Protein AF-A0A5K0WHF0-F1 (afdb_monomer_lite)

Organism: NCBI:txid210225

InterPro domains:
  IPR008972 Cupredoxin [G3DSA:2.60.40.420] (1-43)
  IPR008972 Cupredoxin [SSF49503] (1-43)

Sequence (43 aa):
VWFMHCHLEVHTGWEGLKTAWVVLDGQKPDQKLPPPPSAPPKC

Secondary structure (DSSP, 8-state):
-EEEE-SSHHHHTTS--EEEE-PPP-SSGGGSPPPPPSSPPP-

pLDDT: mean 91.53, std 4.56, range [77.5, 96.69]

Foldseek 3Di:
DAKDFDPPVVCVPPVNGIDDDDDDADDDPVRDDDDDDPDDDDD

Structure (mmCIF, N/CA/C/O backbone):
data_AF-A0A5K0WHF0-F1
#
_entry.id   AF-A0A5K0WHF0-F1
#
loop_
_atom_site.group_PDB
_atom_site.id
_atom_site.type_symbol
_atom_site.label_atom_id
_atom_site.label_alt_id
_atom_site.label_comp_id
_atom_site.label_asym_id
_atom_site.label_entity_id
_atom_site.label_seq_id
_atom_site.pdbx_PDB_ins_code
_atom_site.Cartn_x
_atom_site.Cartn_y
_atom_site.Cartn_z
_atom_site.occupancy
_atom_site.B_iso_or_equiv
_atom_site.auth_seq_id
_atom_site.auth_comp_id
_atom_site.auth_asym_id
_atom_site.auth_atom_id
_atom_site.pdbx_PDB_model_num
ATOM 1 N N . VAL A 1 1 ? -4.787 -1.742 0.852 1.00 92.56 1 VAL A N 1
ATOM 2 C CA . VAL A 1 1 ? -3.560 -2.479 0.455 1.00 92.56 1 VAL A CA 1
ATOM 3 C C . VAL A 1 1 ? -2.377 -1.551 0.642 1.00 92.56 1 VAL A C 1
ATOM 5 O O . VAL A 1 1 ? -2.505 -0.387 0.285 1.00 92.56 1 VAL A O 1
ATOM 8 N N . TRP A 1 2 ? -1.273 -2.037 1.205 1.00 94.50 2 TRP A N 1
ATOM 9 C CA . TRP A 1 2 ? -0.036 -1.272 1.385 1.00 94.50 2 TRP A CA 1
ATOM 10 C C . TRP A 1 2 ? 1.042 -1.817 0.462 1.00 94.50 2 TRP A C 1
ATOM 12 O O . TRP A 1 2 ? 1.281 -3.021 0.462 1.00 94.50 2 TRP A O 1
ATOM 22 N N . PHE A 1 3 ? 1.675 -0.948 -0.319 1.00 93.50 3 PHE A N 1
ATOM 23 C CA . PHE A 1 3 ? 2.763 -1.326 -1.212 1.00 93.50 3 PHE A CA 1
ATOM 24 C C . PHE A 1 3 ? 4.103 -1.073 -0.522 1.00 93.50 3 PHE A C 1
ATOM 26 O O . PHE A 1 3 ? 4.370 0.039 -0.074 1.00 93.50 3 PHE A O 1
ATOM 33 N N . MET A 1 4 ? 4.924 -2.112 -0.417 1.00 93.25 4 M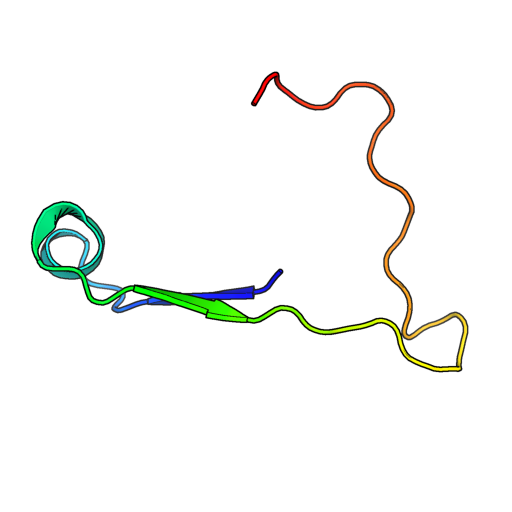ET A N 1
ATOM 34 C CA . MET A 1 4 ? 6.252 -2.063 0.183 1.00 93.25 4 MET A CA 1
ATOM 35 C C . MET A 1 4 ? 7.258 -2.452 -0.891 1.00 93.25 4 MET A C 1
ATOM 37 O O . MET A 1 4 ? 7.199 -3.553 -1.439 1.00 93.25 4 MET A O 1
ATOM 41 N N . HIS A 1 5 ? 8.182 -1.560 -1.213 1.00 93.38 5 HIS A N 1
ATOM 42 C CA . HIS A 1 5 ? 9.148 -1.803 -2.273 1.00 93.38 5 HIS A CA 1
ATOM 43 C C . HIS A 1 5 ? 10.457 -1.069 -2.008 1.00 93.38 5 HIS A C 1
ATOM 45 O O . HIS A 1 5 ? 10.521 -0.138 -1.205 1.00 93.38 5 HIS A O 1
ATOM 51 N N . CYS A 1 6 ? 11.515 -1.489 -2.699 1.00 93.50 6 CYS A N 1
ATOM 52 C CA . CYS A 1 6 ? 12.740 -0.704 -2.750 1.00 93.50 6 CYS A CA 1
ATOM 53 C C . CYS A 1 6 ? 12.453 0.621 -3.471 1.00 93.50 6 CYS A C 1
ATOM 55 O O . CYS A 1 6 ? 11.862 0.611 -4.542 1.00 93.50 6 CYS A O 1
ATOM 57 N N . HIS A 1 7 ? 12.887 1.761 -2.936 1.00 93.38 7 HIS A N 1
ATOM 58 C CA . HIS A 1 7 ? 12.681 3.059 -3.596 1.00 93.38 7 HIS A CA 1
ATOM 59 C C . HIS A 1 7 ? 13.520 3.262 -4.868 1.00 93.38 7 HIS A C 1
ATOM 61 O O . HIS A 1 7 ? 13.372 4.274 -5.547 1.00 93.38 7 HIS A O 1
ATOM 67 N N . LEU A 1 8 ? 14.413 2.326 -5.193 1.00 93.75 8 LEU A N 1
ATOM 68 C CA . LEU A 1 8 ? 15.169 2.373 -6.432 1.00 93.75 8 LEU A CA 1
ATOM 69 C C . LEU A 1 8 ? 14.345 1.729 -7.553 1.00 93.75 8 LEU A C 1
ATOM 71 O O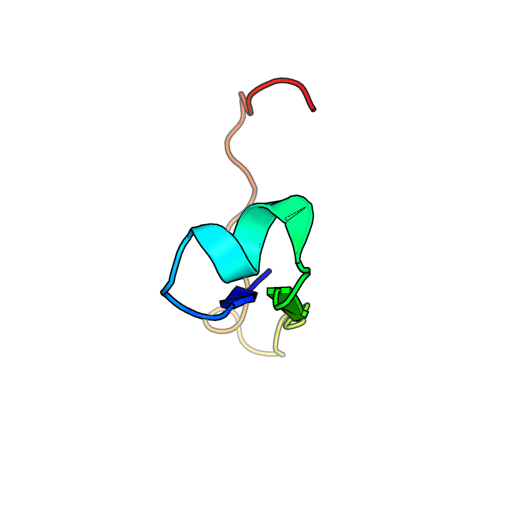 . LEU A 1 8 ? 14.128 0.521 -7.546 1.00 93.75 8 LEU A O 1
ATOM 75 N N . GLU A 1 9 ? 13.908 2.524 -8.527 1.00 86.69 9 GLU A N 1
ATOM 76 C CA . GLU A 1 9 ? 12.955 2.084 -9.561 1.00 86.69 9 GLU A CA 1
ATOM 77 C C . GLU A 1 9 ? 13.437 0.898 -10.414 1.00 86.69 9 GLU A C 1
ATOM 79 O O . GLU A 1 9 ? 12.642 0.058 -10.835 1.00 86.69 9 GLU A O 1
ATOM 84 N N . VAL A 1 10 ? 14.750 0.749 -10.626 1.00 90.44 10 VAL A N 1
ATOM 85 C CA . VAL A 1 10 ? 15.280 -0.438 -11.326 1.00 90.44 10 VAL A CA 1
ATOM 86 C C . VAL A 1 10 ? 14.970 -1.737 -10.567 1.00 90.44 10 VAL A C 1
ATOM 88 O O . VAL A 1 10 ? 14.699 -2.765 -11.186 1.00 90.44 10 VAL A O 1
ATOM 91 N N . HIS A 1 11 ? 14.903 -1.672 -9.235 1.00 90.38 11 HIS A N 1
ATOM 92 C CA . HIS A 1 11 ? 14.575 -2.803 -8.377 1.00 90.38 11 HIS A CA 1
ATOM 93 C C . HIS A 1 11 ? 13.059 -3.052 -8.251 1.00 90.38 11 HIS A C 1
ATOM 95 O O . HIS A 1 11 ? 12.662 -4.172 -7.942 1.00 90.38 11 HIS A O 1
ATOM 101 N N . THR A 1 12 ? 12.189 -2.061 -8.489 1.00 88.81 12 THR A N 1
ATOM 102 C CA . THR A 1 12 ? 10.714 -2.229 -8.429 1.00 88.81 12 THR A CA 1
ATOM 103 C C . THR A 1 12 ? 10.132 -2.808 -9.715 1.00 88.81 12 THR A C 1
ATOM 105 O O . THR A 1 12 ? 9.094 -3.483 -9.689 1.00 88.81 12 THR A O 1
ATOM 108 N N . GLY A 1 13 ? 10.781 -2.528 -10.845 1.00 85.31 13 GLY A N 1
ATOM 109 C CA . GLY A 1 13 ? 10.349 -2.939 -12.171 1.00 85.31 13 GLY A CA 1
ATOM 110 C C . GLY A 1 13 ? 10.576 -4.427 -12.410 1.00 85.31 13 GLY A C 1
ATOM 111 O O . GLY A 1 13 ? 9.775 -5.268 -11.993 1.00 85.31 13 GLY A O 1
ATOM 112 N N . TRP A 1 14 ? 11.653 -4.724 -13.133 1.00 79.31 14 TRP A N 1
ATOM 113 C CA . TRP A 1 14 ? 11.937 -6.056 -13.662 1.00 79.31 14 TRP A CA 1
ATOM 114 C C . TRP A 1 14 ? 12.743 -6.946 -12.703 1.00 79.31 14 TRP A C 1
ATOM 116 O O . TRP A 1 14 ? 12.590 -8.162 -12.763 1.00 79.31 14 TRP A O 1
ATOM 126 N N . GLU A 1 15 ? 13.522 -6.367 -11.778 1.00 77.50 15 GLU A N 1
ATOM 127 C CA . GLU A 1 15 ? 14.344 -7.134 -10.819 1.00 77.50 15 GLU A CA 1
ATOM 128 C C . GLU A 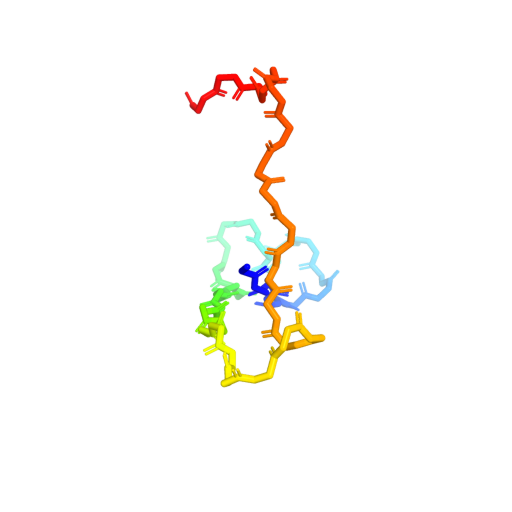1 15 ? 13.604 -7.532 -9.523 1.00 77.50 15 GLU A C 1
ATOM 130 O O . GLU A 1 15 ? 14.097 -8.350 -8.751 1.00 77.50 15 GLU A O 1
ATOM 135 N N . GLY A 1 16 ? 12.380 -7.031 -9.307 1.00 79.12 16 GLY A N 1
ATOM 136 C CA . GLY A 1 16 ? 11.381 -7.719 -8.475 1.00 79.12 16 GLY A CA 1
ATOM 137 C C . GLY A 1 16 ? 11.366 -7.462 -6.959 1.00 79.12 16 GLY A C 1
ATOM 138 O O . GLY A 1 16 ? 10.712 -8.214 -6.238 1.00 79.12 16 GLY A O 1
ATOM 139 N N . LEU A 1 17 ? 11.977 -6.397 -6.437 1.00 89.94 17 LEU A N 1
ATOM 140 C CA . LEU A 1 17 ? 11.920 -6.032 -5.009 1.00 89.94 17 LEU A CA 1
ATOM 141 C C . LEU A 1 17 ? 10.673 -5.207 -4.659 1.00 89.94 17 LEU A C 1
ATOM 143 O O . LEU A 1 17 ? 10.745 -4.033 -4.277 1.00 89.94 17 LEU A O 1
ATOM 147 N N . LYS A 1 18 ? 9.512 -5.853 -4.775 1.00 90.88 18 LYS A N 1
ATOM 148 C CA . LYS A 1 18 ? 8.216 -5.297 -4.384 1.00 90.88 18 LYS A CA 1
ATOM 149 C C . LYS A 1 18 ? 7.312 -6.349 -3.753 1.00 90.88 18 LYS A C 1
ATOM 151 O O . LYS A 1 18 ? 7.287 -7.501 -4.173 1.00 90.88 18 LYS A O 1
ATOM 156 N N . THR A 1 19 ? 6.536 -5.939 -2.762 1.00 92.75 19 THR A N 1
ATOM 157 C CA . THR A 1 19 ? 5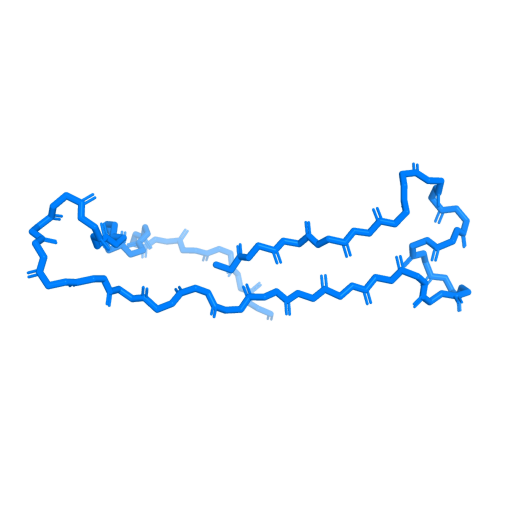.514 -6.758 -2.113 1.00 92.75 19 THR A CA 1
ATOM 158 C C . THR A 1 19 ? 4.334 -5.882 -1.706 1.00 92.75 19 THR A C 1
ATOM 160 O O . THR A 1 19 ? 4.435 -4.655 -1.647 1.00 92.75 19 THR A O 1
ATOM 163 N N . ALA A 1 20 ? 3.188 -6.498 -1.454 1.00 94.50 20 ALA A N 1
ATOM 164 C CA . ALA A 1 20 ? 2.002 -5.797 -1.000 1.00 94.50 20 ALA A CA 1
ATOM 165 C C . ALA A 1 20 ? 1.403 -6.516 0.200 1.00 94.50 20 ALA A C 1
ATOM 167 O O . ALA A 1 20 ? 1.320 -7.743 0.227 1.00 94.50 20 ALA A O 1
ATOM 168 N N . TRP A 1 21 ? 0.972 -5.745 1.191 1.00 95.56 21 TRP A N 1
ATOM 169 C CA . TRP A 1 21 ? 0.304 -6.264 2.375 1.00 95.56 21 TRP A CA 1
ATOM 170 C C . TRP A 1 21 ? -1.171 -5.886 2.343 1.00 95.56 21 TRP A C 1
ATOM 172 O O . TRP A 1 21 ? -1.550 -4.735 2.087 1.00 95.56 21 TRP A O 1
ATOM 182 N N . VAL A 1 22 ? -2.020 -6.863 2.638 1.00 95.69 22 VAL A N 1
ATOM 183 C CA . VAL A 1 22 ? -3.442 -6.633 2.866 1.00 95.69 22 VAL A CA 1
ATOM 184 C C . VAL A 1 22 ? -3.637 -6.464 4.365 1.00 95.69 22 VAL A C 1
ATOM 186 O O . VAL A 1 22 ? -3.532 -7.419 5.126 1.00 95.69 22 VAL A O 1
ATOM 189 N N . VAL A 1 23 ? -3.896 -5.228 4.785 1.00 95.12 23 VAL A N 1
ATOM 190 C CA . VAL A 1 23 ? -4.320 -4.934 6.155 1.00 95.12 23 VAL A CA 1
ATOM 191 C C . VAL A 1 23 ? -5.839 -5.011 6.174 1.00 95.12 23 VAL A C 1
ATOM 193 O O . VAL A 1 23 ? -6.495 -4.288 5.425 1.00 95.12 23 VAL A O 1
ATOM 196 N N . LEU A 1 24 ? -6.364 -5.942 6.969 1.00 95.81 24 LEU A N 1
ATOM 197 C CA . LEU A 1 24 ? -7.797 -6.152 7.143 1.00 95.81 24 LEU A CA 1
ATOM 198 C C . LEU A 1 24 ? -8.388 -5.093 8.078 1.00 95.81 24 LEU A C 1
ATOM 200 O O . LEU A 1 24 ? -7.689 -4.540 8.927 1.00 95.81 24 LEU A O 1
ATOM 204 N N . ASP A 1 25 ? -9.688 -4.859 7.928 1.00 96.50 25 ASP A N 1
ATOM 205 C CA . ASP A 1 25 ? -10.447 -3.947 8.776 1.00 96.50 25 ASP A CA 1
ATOM 206 C C . ASP A 1 25 ? -10.446 -4.396 10.247 1.00 96.50 25 ASP A C 1
ATOM 208 O O . ASP A 1 25 ? -10.571 -5.583 10.568 1.00 96.50 25 ASP A O 1
ATOM 212 N N . GLY A 1 26 ? -10.341 -3.422 11.152 1.00 95.81 26 GLY A N 1
ATOM 213 C CA . GLY A 1 26 ? -10.474 -3.637 12.591 1.00 95.81 26 GLY A CA 1
ATOM 214 C C . GLY A 1 26 ? -11.930 -3.678 13.07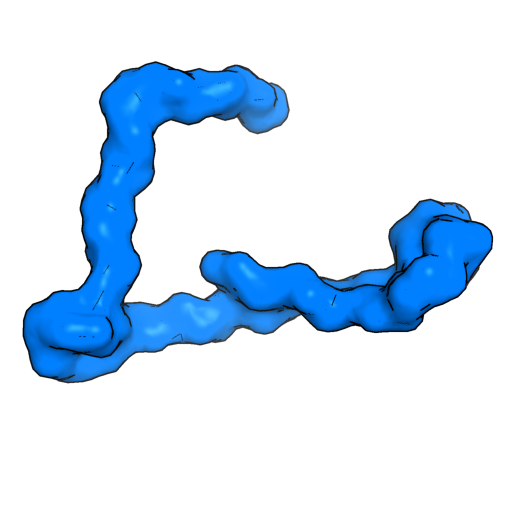1 1.00 95.81 26 GLY A C 1
ATOM 215 O O . GLY A 1 26 ? -12.890 -3.581 12.303 1.00 95.81 26 GLY A O 1
ATOM 216 N N . GLN A 1 27 ? -12.110 -3.809 14.388 1.00 95.94 27 GLN A N 1
ATOM 217 C CA . GLN A 1 27 ? -13.446 -3.900 14.992 1.00 95.94 27 GLN A CA 1
ATOM 218 C C . GLN A 1 27 ? -14.140 -2.538 15.101 1.00 95.94 27 GLN A C 1
ATOM 220 O O . GLN A 1 27 ? -15.365 -2.462 14.983 1.00 95.94 27 GLN A O 1
ATOM 225 N N . LYS A 1 28 ? -13.378 -1.464 15.333 1.00 96.69 28 LYS A N 1
ATOM 226 C CA . LYS A 1 28 ? -13.940 -0.126 15.533 1.00 96.69 28 LYS A CA 1
ATOM 227 C C . LYS A 1 28 ? -14.170 0.598 14.198 1.00 96.69 28 LYS A C 1
ATOM 229 O O . LYS A 1 28 ? -13.449 0.326 13.239 1.00 96.69 28 LYS A O 1
ATOM 234 N N . PRO A 1 29 ? -15.141 1.529 14.113 1.00 93.31 29 PRO A N 1
ATOM 235 C CA . PRO A 1 29 ? -15.431 2.258 12.874 1.00 93.31 29 PRO A CA 1
ATOM 236 C C . PRO A 1 29 ? -14.242 3.046 12.306 1.00 93.31 29 PRO A C 1
ATOM 238 O O . PRO A 1 29 ? -14.116 3.153 11.093 1.00 93.31 29 PRO A O 1
ATOM 241 N N . ASP A 1 30 ? -13.356 3.559 13.162 1.00 95.38 30 ASP A N 1
ATOM 242 C CA . ASP A 1 30 ? -12.138 4.298 12.796 1.00 95.38 30 ASP A CA 1
ATOM 243 C C . ASP A 1 30 ? -11.010 3.402 12.256 1.00 95.38 30 ASP A C 1
ATOM 245 O O . ASP A 1 30 ? -10.021 3.897 11.724 1.00 95.38 30 ASP A O 1
ATOM 249 N N . GLN A 1 31 ? -11.162 2.080 12.363 1.00 96.25 31 GLN A N 1
ATOM 250 C CA . GLN A 1 31 ? -10.209 1.082 11.871 1.00 96.25 31 GLN A CA 1
ATOM 251 C C . GLN A 1 31 ? -10.666 0.432 10.557 1.00 96.25 31 GLN A C 1
ATOM 253 O O . GLN A 1 31 ? -10.138 -0.618 10.184 1.00 96.25 31 GLN A O 1
ATOM 258 N N . LYS A 1 32 ? -11.675 1.009 9.893 1.00 95.75 32 LYS A N 1
ATOM 259 C CA . LYS A 1 32 ? -12.228 0.518 8.628 1.00 95.75 32 LYS A CA 1
ATOM 260 C C . LYS A 1 32 ? -11.950 1.491 7.500 1.00 95.75 32 LYS A C 1
ATOM 262 O O . LYS A 1 32 ? -11.976 2.707 7.695 1.00 95.75 32 LYS A O 1
ATOM 267 N N . LEU A 1 33 ? -11.722 0.955 6.309 1.00 93.88 33 LEU A N 1
ATOM 268 C CA . LEU A 1 33 ? -11.583 1.787 5.121 1.00 93.88 33 LEU A CA 1
ATOM 269 C C . LEU A 1 33 ? -12.943 2.357 4.677 1.00 93.88 33 LEU A C 1
ATOM 271 O O . LEU A 1 33 ? -13.971 1.683 4.793 1.00 93.88 33 LEU A O 1
ATOM 275 N N . PRO A 1 34 ? -12.972 3.589 4.139 1.00 92.44 34 PRO A N 1
ATOM 276 C CA . PRO A 1 34 ? -14.164 4.116 3.491 1.00 92.44 34 PRO A CA 1
ATOM 277 C C . PRO A 1 34 ? -14.499 3.308 2.223 1.00 92.44 34 PRO A C 1
ATOM 279 O O . PRO A 1 34 ? -13.609 2.689 1.628 1.00 92.44 34 PRO A O 1
ATOM 282 N N . PRO A 1 35 ? -15.769 3.321 1.777 1.00 91.62 35 PRO A N 1
ATOM 283 C CA . PRO A 1 35 ? -16.164 2.647 0.549 1.00 91.62 35 PRO A CA 1
ATOM 284 C C . PRO A 1 35 ? -15.409 3.213 -0.667 1.00 91.62 35 PRO A C 1
ATOM 286 O O . PRO A 1 35 ? -15.045 4.394 -0.677 1.00 91.62 35 PRO A O 1
ATOM 289 N N . PRO A 1 36 ? -15.175 2.391 -1.705 1.00 89.25 36 PRO A N 1
ATOM 290 C CA . PRO A 1 36 ? -14.491 2.838 -2.908 1.00 89.25 36 PRO A CA 1
ATOM 291 C C . PRO A 1 36 ? -15.283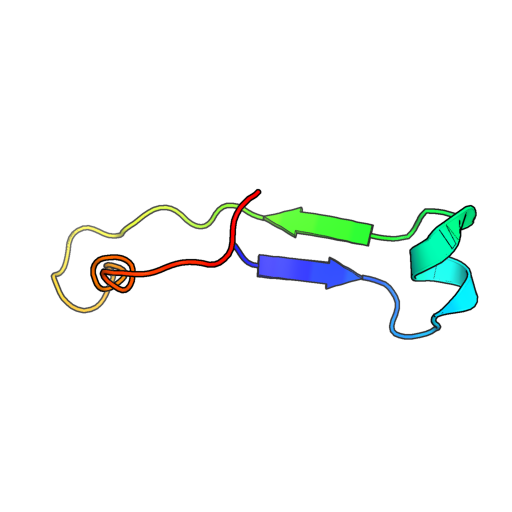 3.945 -3.632 1.00 89.25 36 PRO A C 1
ATOM 293 O O . PRO A 1 36 ? -16.515 3.974 -3.553 1.00 89.25 36 PRO A O 1
ATOM 296 N N . PRO A 1 37 ? -14.602 4.845 -4.368 1.00 91.62 37 PRO A N 1
ATOM 297 C CA . PRO A 1 37 ? -15.261 5.869 -5.176 1.00 91.62 37 PRO A CA 1
ATOM 298 C C . PRO A 1 37 ? -16.195 5.250 -6.222 1.00 91.62 37 PRO A C 1
ATOM 300 O O . PRO A 1 37 ? -15.899 4.189 -6.765 1.00 91.62 37 PRO A O 1
ATOM 303 N N . SER A 1 38 ? -17.281 5.945 -6.574 1.00 91.12 38 SER A N 1
ATOM 304 C CA . SER A 1 38 ? -18.306 5.425 -7.496 1.00 91.12 38 SER A CA 1
ATOM 305 C C . SER A 1 38 ? -17.819 5.168 -8.929 1.00 91.12 38 SER A C 1
ATOM 307 O O . SER A 1 38 ? -18.463 4.424 -9.662 1.00 91.12 38 SER A O 1
ATOM 309 N N . ALA A 1 39 ? -16.710 5.786 -9.347 1.00 89.31 39 ALA A N 1
ATOM 310 C CA . ALA A 1 39 ? -16.154 5.662 -10.694 1.00 89.31 39 ALA A CA 1
ATOM 311 C C . ALA A 1 39 ? -14.639 5.390 -10.646 1.00 89.31 39 ALA A C 1
ATOM 313 O O . ALA A 1 39 ? -13.839 6.299 -10.883 1.00 89.31 39 ALA A O 1
ATOM 314 N N . PRO A 1 40 ? -14.219 4.160 -10.304 1.00 87.69 40 PRO A N 1
ATOM 315 C CA . PRO A 1 40 ? -12.816 3.783 -10.368 1.00 87.69 40 PRO A CA 1
ATOM 316 C C . PRO A 1 40 ? -12.361 3.619 -11.833 1.00 87.69 40 PRO A C 1
ATOM 318 O O . PRO A 1 40 ? -13.175 3.279 -12.700 1.00 87.69 40 PRO A O 1
ATOM 321 N N . PRO A 1 41 ? -11.068 3.835 -12.138 1.00 91.56 41 PRO A N 1
ATOM 322 C CA . PRO A 1 41 ? -10.510 3.459 -13.434 1.00 91.56 41 PRO A CA 1
ATOM 323 C C . PRO A 1 41 ? -10.689 1.951 -13.675 1.00 91.56 41 PRO A C 1
ATOM 325 O O . PRO A 1 41 ? -10.741 1.162 -12.730 1.00 91.56 41 PRO A O 1
ATOM 328 N N . LYS A 1 42 ? -10.791 1.549 -14.947 1.00 90.00 42 LYS A N 1
ATOM 329 C CA . LYS A 1 42 ? -10.881 0.129 -15.318 1.00 90.00 42 LYS A CA 1
ATOM 330 C C . LYS A 1 42 ? -9.586 -0.597 -14.930 1.00 90.00 42 LYS A C 1
ATOM 332 O O . LYS A 1 42 ? -8.509 -0.021 -15.079 1.00 90.00 42 LYS A O 1
ATOM 337 N N . CYS A 1 43 ? -9.734 -1.823 -14.425 1.00 86.06 43 CYS A N 1
ATOM 338 C CA . CYS A 1 43 ? -8.632 -2.722 -14.079 1.00 86.06 43 CYS A CA 1
ATOM 339 C C . CYS A 1 43 ? -7.925 -3.266 -15.320 1.00 86.06 43 CYS A C 1
ATOM 341 O O . CYS A 1 43 ? -8.625 -3.511 -16.330 1.00 86.06 43 CYS A O 1
#

Radius of gyration: 14.81 Å; chains: 1; bounding box: 34×14×31 Å